Protein AF-A0AAD2DYQ3-F1 (afdb_monomer_lite)

Structure (mmCIF, N/CA/C/O backbone):
data_AF-A0AAD2DYQ3-F1
#
_entry.id   AF-A0AAD2DYQ3-F1
#
loop_
_atom_site.group_PDB
_atom_site.id
_atom_site.type_symbol
_atom_site.label_atom_id
_atom_site.label_alt_id
_atom_site.label_comp_id
_atom_site.label_asym_id
_atom_site.label_entity_id
_atom_site.label_seq_id
_atom_site.pdbx_PDB_ins_code
_atom_site.Cartn_x
_atom_site.Cartn_y
_atom_site.Cartn_z
_atom_site.occupancy
_atom_site.B_iso_or_equiv
_atom_site.auth_seq_id
_atom_site.auth_comp_id
_atom_site.auth_asym_id
_atom_site.auth_atom_id
_atom_site.pdbx_PDB_model_num
ATOM 1 N N . MET A 1 1 ? -3.390 22.693 -13.418 1.00 41.50 1 MET A N 1
ATOM 2 C CA . MET A 1 1 ? -3.820 22.391 -12.034 1.00 41.50 1 MET A CA 1
ATOM 3 C C . MET A 1 1 ? -4.539 21.052 -12.052 1.00 41.50 1 MET A C 1
ATOM 5 O O . MET A 1 1 ? -5.528 20.937 -12.760 1.00 41.50 1 MET A O 1
ATOM 9 N N . LEU A 1 2 ? -4.009 20.041 -11.359 1.00 51.75 2 LEU A N 1
ATOM 10 C CA . LEU A 1 2 ? -4.562 18.680 -11.290 1.00 51.75 2 LEU A CA 1
ATOM 11 C C . LEU A 1 2 ? -5.575 18.566 -10.134 1.00 51.75 2 LEU A C 1
ATOM 13 O O . LEU A 1 2 ? -5.364 17.802 -9.198 1.00 51.75 2 LEU A O 1
ATOM 17 N N . ASN A 1 3 ? -6.654 19.350 -10.163 1.00 50.44 3 ASN A N 1
ATOM 18 C CA . ASN A 1 3 ? -7.772 19.104 -9.247 1.00 50.44 3 ASN A CA 1
ATOM 19 C C . ASN A 1 3 ? -8.659 18.011 -9.862 1.00 50.44 3 ASN A C 1
ATOM 21 O O . ASN A 1 3 ? -8.996 18.110 -11.039 1.00 50.44 3 ASN A O 1
ATOM 25 N N . ASN A 1 4 ? -8.993 16.989 -9.063 1.00 55.69 4 ASN A N 1
ATOM 26 C CA . ASN A 1 4 ? -9.836 15.809 -9.363 1.00 55.69 4 ASN A CA 1
ATOM 27 C C . ASN A 1 4 ? -9.119 14.505 -9.778 1.00 55.69 4 ASN A C 1
ATOM 29 O O . ASN A 1 4 ? -9.780 13.544 -10.157 1.00 55.69 4 ASN A O 1
ATOM 33 N N . GLN A 1 5 ? -7.788 14.405 -9.675 1.00 62.25 5 GLN A N 1
ATOM 34 C CA . GLN A 1 5 ? -7.099 13.124 -9.940 1.00 62.25 5 GLN A CA 1
ATOM 35 C C . GLN A 1 5 ? -7.286 12.089 -8.825 1.00 62.25 5 GLN A C 1
ATOM 37 O O . GLN A 1 5 ? -7.194 10.901 -9.106 1.00 62.25 5 GLN A O 1
ATOM 42 N N . LYS A 1 6 ? -7.549 12.522 -7.581 1.00 69.38 6 LYS A N 1
ATOM 43 C CA . LYS A 1 6 ? -7.747 11.606 -6.449 1.00 69.38 6 LYS A CA 1
ATOM 44 C C . LYS A 1 6 ? -8.881 10.622 -6.746 1.00 69.38 6 LYS A C 1
ATOM 46 O O . LYS A 1 6 ? -8.634 9.424 -6.766 1.00 69.38 6 LYS A O 1
ATOM 51 N N . A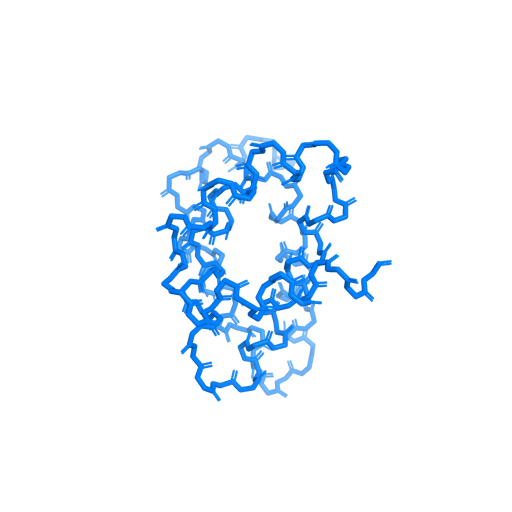SP A 1 7 ? -10.062 11.145 -7.062 1.00 70.44 7 ASP A N 1
ATOM 52 C CA . ASP A 1 7 ? -11.271 10.346 -7.298 1.00 70.44 7 ASP A CA 1
ATOM 53 C C . ASP A 1 7 ? -11.120 9.457 -8.542 1.00 70.44 7 ASP A C 1
ATOM 55 O O . ASP A 1 7 ? -11.476 8.286 -8.526 1.00 70.44 7 ASP A O 1
ATOM 59 N N . ALA A 1 8 ? -10.492 9.978 -9.603 1.00 73.81 8 ALA A N 1
ATOM 60 C CA . ALA A 1 8 ? -10.226 9.215 -10.825 1.00 73.81 8 ALA A CA 1
ATOM 61 C C . ALA A 1 8 ? -9.230 8.058 -10.621 1.00 73.81 8 ALA A C 1
ATOM 63 O O . ALA A 1 8 ? -9.233 7.092 -11.381 1.00 73.81 8 ALA A O 1
ATOM 64 N N . MET A 1 9 ? -8.354 8.161 -9.619 1.00 77.25 9 MET A N 1
ATOM 65 C CA . MET A 1 9 ? -7.363 7.138 -9.301 1.00 77.25 9 MET A CA 1
ATOM 66 C C . MET A 1 9 ? -7.835 6.152 -8.237 1.00 77.25 9 MET A C 1
ATOM 68 O O . MET A 1 9 ? -7.148 5.146 -8.050 1.00 77.25 9 MET A O 1
ATOM 72 N N . GLU A 1 10 ? -8.965 6.388 -7.561 1.00 76.62 10 GLU A N 1
ATOM 73 C CA . GLU A 1 10 ? -9.410 5.536 -6.457 1.00 76.62 10 GLU A CA 1
ATOM 74 C C . GLU A 1 10 ? -9.493 4.067 -6.874 1.00 76.62 10 GLU A C 1
ATOM 76 O O . GLU A 1 10 ? -8.982 3.223 -6.148 1.00 76.62 10 GLU A O 1
ATOM 81 N N . ASP A 1 11 ? -9.994 3.732 -8.059 1.00 82.75 11 ASP A N 1
ATOM 82 C CA . ASP A 1 11 ? -10.094 2.330 -8.498 1.00 82.75 11 ASP A CA 1
ATOM 83 C C . ASP A 1 11 ? -8.734 1.668 -8.786 1.00 82.75 11 ASP A C 1
ATOM 85 O O . ASP A 1 11 ? -8.611 0.446 -8.804 1.00 82.75 11 ASP A O 1
ATOM 89 N N . SER A 1 12 ? -7.687 2.469 -8.984 1.00 87.44 12 SER A N 1
ATOM 90 C CA . SER A 1 12 ? -6.352 2.007 -9.390 1.00 87.44 12 SER A CA 1
ATOM 91 C C . SER A 1 12 ? -5.275 2.198 -8.324 1.00 87.44 12 SER A C 1
ATOM 93 O O . SER A 1 12 ? -4.135 1.775 -8.524 1.00 87.44 12 SER A O 1
ATOM 95 N N . VAL A 1 13 ? -5.611 2.832 -7.196 1.00 88.69 13 VAL A N 1
ATOM 96 C CA . VAL A 1 13 ? -4.624 3.275 -6.204 1.00 88.69 13 VAL A CA 1
ATOM 97 C C . VAL A 1 13 ? -3.778 2.123 -5.670 1.00 88.69 13 VAL A C 1
ATOM 99 O O . VAL A 1 13 ? -2.569 2.270 -5.527 1.00 88.69 13 VAL A O 1
ATOM 102 N N . GLU A 1 14 ? -4.381 0.959 -5.440 1.00 89.44 14 GLU A N 1
ATOM 103 C CA . GLU A 1 14 ? -3.685 -0.219 -4.919 1.00 89.44 14 GLU A CA 1
ATOM 104 C C . GLU A 1 14 ? -2.608 -0.699 -5.902 1.00 89.44 14 GLU A C 1
ATOM 106 O O . GLU A 1 14 ? -1.450 -0.876 -5.525 1.00 89.44 14 GLU A O 1
ATOM 111 N N . ILE A 1 15 ? -2.958 -0.769 -7.190 1.00 90.56 15 ILE A N 1
ATOM 112 C CA . ILE A 1 15 ? -2.043 -1.139 -8.279 1.00 90.56 15 ILE A CA 1
ATOM 113 C C . ILE A 1 15 ? -0.922 -0.101 -8.422 1.00 90.56 15 ILE A C 1
ATOM 115 O O . ILE A 1 15 ? 0.237 -0.447 -8.660 1.00 90.56 15 ILE A O 1
ATOM 119 N N . VAL A 1 16 ? -1.246 1.190 -8.299 1.00 91.38 16 VAL A N 1
ATOM 120 C CA . VAL A 1 16 ? -0.254 2.270 -8.391 1.00 91.38 16 VAL A CA 1
ATOM 121 C C . VAL A 1 16 ? 0.720 2.213 -7.215 1.00 91.38 16 VAL A C 1
ATOM 123 O O . VAL A 1 16 ? 1.928 2.295 -7.434 1.00 91.38 16 VAL A O 1
ATOM 126 N N . ILE A 1 17 ? 0.230 2.021 -5.987 1.00 91.50 17 ILE A N 1
ATOM 127 C CA . ILE A 1 17 ? 1.067 1.876 -4.788 1.00 91.50 17 ILE A CA 1
ATOM 128 C C . ILE A 1 17 ? 1.986 0.660 -4.922 1.00 91.50 17 ILE A C 1
ATOM 130 O O . ILE A 1 17 ? 3.181 0.784 -4.661 1.00 91.50 17 ILE A O 1
ATOM 134 N N . GLU A 1 18 ? 1.470 -0.483 -5.377 1.00 90.75 18 GLU A N 1
ATOM 135 C CA . GLU A 1 18 ? 2.267 -1.694 -5.600 1.00 90.75 18 GLU A CA 1
ATOM 136 C C . GLU A 1 18 ? 3.406 -1.435 -6.597 1.00 90.75 18 GLU A C 1
ATOM 138 O O . GLU A 1 18 ? 4.579 -1.683 -6.303 1.00 90.75 18 GLU A O 1
ATOM 143 N N . LYS A 1 19 ? 3.089 -0.850 -7.758 1.00 92.00 19 LYS A N 1
ATOM 144 C CA . LYS A 1 19 ? 4.093 -0.517 -8.779 1.00 92.00 19 LYS A CA 1
ATOM 145 C C . LYS A 1 19 ? 5.136 0.466 -8.264 1.00 92.00 19 LYS A C 1
ATOM 147 O O . LYS A 1 19 ? 6.326 0.276 -8.513 1.00 92.00 19 LYS A O 1
ATOM 152 N N . LEU A 1 20 ? 4.718 1.498 -7.534 1.00 92.94 20 LEU A N 1
ATOM 153 C CA . LEU A 1 20 ? 5.650 2.448 -6.935 1.00 92.94 20 LEU A CA 1
ATOM 154 C C . LEU A 1 20 ? 6.549 1.755 -5.904 1.00 92.94 20 LEU A C 1
ATOM 156 O O . LEU A 1 20 ? 7.755 1.968 -5.934 1.00 92.94 20 LEU A O 1
ATOM 160 N N . LEU A 1 21 ? 6.016 0.870 -5.054 1.00 90.44 21 LEU A N 1
ATOM 161 C CA . LEU A 1 21 ? 6.818 0.088 -4.105 1.00 90.44 21 LEU A CA 1
ATOM 162 C C . LEU A 1 21 ? 7.888 -0.749 -4.815 1.00 90.44 21 LEU A C 1
ATOM 164 O O . LEU A 1 21 ? 9.029 -0.781 -4.356 1.00 90.44 21 LEU A O 1
ATOM 168 N N . HIS A 1 22 ? 7.587 -1.344 -5.970 1.00 89.88 22 HIS A N 1
ATOM 169 C CA . HIS A 1 22 ? 8.603 -2.019 -6.783 1.00 89.88 22 HIS A CA 1
ATOM 170 C C . HIS A 1 22 ? 9.688 -1.067 -7.303 1.00 89.88 22 HIS A C 1
ATOM 172 O O . HIS A 1 22 ? 10.876 -1.386 -7.219 1.00 89.88 22 HIS A O 1
ATOM 178 N N . LEU A 1 23 ? 9.298 0.114 -7.785 1.00 91.38 23 LEU A N 1
ATOM 179 C CA . LEU A 1 23 ? 10.221 1.129 -8.301 1.00 91.38 23 LEU A CA 1
ATOM 180 C C . LEU A 1 23 ? 11.101 1.760 -7.210 1.00 91.38 23 LEU A C 1
ATOM 182 O O . LEU A 1 23 ? 12.154 2.312 -7.516 1.00 91.38 23 LEU A O 1
ATOM 186 N N . THR A 1 24 ? 10.751 1.633 -5.926 1.00 89.56 24 THR A N 1
ATOM 187 C CA . THR A 1 24 ? 11.640 2.087 -4.839 1.00 89.56 24 THR A CA 1
ATOM 188 C C . THR A 1 24 ? 12.979 1.350 -4.805 1.00 89.56 24 THR A C 1
ATOM 190 O O . THR A 1 24 ? 13.934 1.843 -4.205 1.00 89.56 24 THR A O 1
ATOM 193 N N . LYS A 1 25 ? 13.072 0.189 -5.460 1.00 86.81 25 LYS A N 1
ATOM 194 C CA . LYS A 1 25 ? 14.276 -0.647 -5.511 1.00 86.81 25 LYS A CA 1
ATOM 195 C C . LYS A 1 25 ? 15.220 -0.285 -6.656 1.00 86.81 25 LYS A C 1
ATOM 197 O O . LYS A 1 25 ? 16.228 -0.978 -6.823 1.00 86.81 25 LYS A O 1
ATOM 202 N N . ASP A 1 26 ? 14.876 0.740 -7.439 1.00 90.25 26 ASP A N 1
ATOM 203 C CA . ASP A 1 26 ? 15.650 1.180 -8.596 1.00 90.25 26 ASP A CA 1
ATOM 204 C C . ASP A 1 26 ? 17.118 1.436 -8.221 1.00 90.25 26 ASP A C 1
ATOM 206 O O . ASP A 1 26 ? 17.431 1.928 -7.132 1.00 90.25 26 ASP A O 1
ATOM 210 N N . SER A 1 27 ? 18.033 1.056 -9.114 1.00 89.06 27 SER A N 1
ATOM 211 C CA . SER A 1 27 ? 19.473 1.216 -8.901 1.00 89.06 27 SER A CA 1
ATOM 212 C C . SER A 1 27 ? 19.911 2.681 -8.965 1.00 89.06 27 SER A C 1
ATOM 214 O O . SER A 1 27 ? 20.923 3.051 -8.367 1.00 89.06 27 SER A O 1
ATOM 216 N N . VAL A 1 28 ? 19.143 3.531 -9.651 1.00 94.19 28 VAL A N 1
ATOM 217 C CA . VAL A 1 28 ? 19.355 4.970 -9.732 1.00 94.19 28 VAL A CA 1
ATOM 218 C C . VAL A 1 28 ? 18.687 5.635 -8.531 1.00 94.19 28 VAL A C 1
ATOM 220 O O . VAL A 1 28 ? 17.469 5.801 -8.465 1.00 94.19 28 VAL A O 1
ATOM 223 N N . SER A 1 29 ? 19.503 6.105 -7.586 1.00 89.50 29 SER A N 1
ATOM 224 C CA . SER A 1 29 ? 19.036 6.737 -6.341 1.00 89.50 29 SER A CA 1
ATOM 225 C C . SER A 1 29 ? 18.067 7.902 -6.563 1.00 89.50 29 SER A C 1
ATOM 227 O O . SER A 1 29 ? 17.127 8.080 -5.793 1.00 89.50 29 SER A O 1
ATOM 229 N N . LYS A 1 30 ? 18.244 8.676 -7.641 1.00 93.19 30 LYS A N 1
ATOM 230 C CA . LYS A 1 30 ? 17.334 9.770 -8.005 1.00 93.19 30 LYS A CA 1
ATOM 231 C C . LYS A 1 30 ? 15.919 9.270 -8.321 1.00 93.19 30 LYS A C 1
ATOM 233 O O . LYS A 1 30 ? 14.959 9.912 -7.911 1.00 93.19 30 LYS A O 1
ATOM 238 N N . VAL A 1 31 ? 15.797 8.129 -9.004 1.00 92.19 31 VAL A N 1
ATOM 239 C CA . VAL A 1 31 ? 14.504 7.504 -9.327 1.00 92.19 31 VAL A CA 1
ATOM 240 C C . VAL A 1 31 ? 13.860 6.972 -8.052 1.00 92.19 31 VAL A C 1
ATOM 242 O O . VAL A 1 31 ? 12.725 7.331 -7.753 1.00 92.19 31 VAL A O 1
ATOM 245 N N . SER A 1 32 ? 14.607 6.203 -7.254 1.00 90.38 32 SER A N 1
ATOM 246 C CA . SER A 1 32 ? 14.114 5.676 -5.975 1.00 90.38 32 SER A CA 1
ATOM 247 C C . SER A 1 32 ? 13.619 6.794 -5.043 1.00 90.38 32 SER A C 1
ATOM 249 O O . SER A 1 32 ? 12.533 6.688 -4.475 1.00 90.38 32 SER A O 1
ATOM 251 N N . ASN A 1 33 ? 14.352 7.908 -4.943 1.00 91.56 33 ASN A N 1
ATOM 252 C CA . ASN A 1 33 ? 13.969 9.049 -4.109 1.00 91.56 33 ASN A CA 1
ATOM 253 C C . ASN A 1 33 ? 12.676 9.730 -4.578 1.00 91.56 33 ASN A C 1
ATOM 255 O O . ASN A 1 33 ? 11.824 10.043 -3.745 1.00 91.56 33 ASN A O 1
ATOM 259 N N . GLU A 1 34 ? 12.508 9.936 -5.885 1.00 94.00 34 GLU A N 1
ATOM 260 C CA . GLU A 1 34 ? 11.288 10.541 -6.430 1.00 94.00 34 GLU A CA 1
ATOM 261 C C . GLU A 1 34 ? 10.079 9.621 -6.220 1.00 94.00 34 GLU A C 1
ATOM 263 O O . GLU A 1 34 ? 9.031 10.047 -5.745 1.00 94.00 34 GLU A O 1
ATOM 268 N N . VAL A 1 35 ? 10.249 8.320 -6.458 1.00 93.38 35 VAL A N 1
ATOM 269 C CA . VAL A 1 35 ? 9.207 7.312 -6.219 1.00 93.38 35 VAL A CA 1
ATOM 270 C C . VAL A 1 35 ? 8.801 7.272 -4.744 1.00 93.38 35 VAL A C 1
ATOM 272 O O . VAL A 1 35 ? 7.614 7.216 -4.421 1.00 93.38 35 VAL A O 1
ATOM 275 N N . GLN A 1 36 ? 9.773 7.347 -3.832 1.00 90.81 36 GLN A N 1
ATOM 276 C CA . GLN A 1 36 ? 9.535 7.440 -2.390 1.00 90.81 36 GLN A CA 1
ATOM 277 C C . GLN A 1 36 ? 8.759 8.712 -2.018 1.00 90.81 36 GLN A C 1
ATOM 279 O O . GLN A 1 36 ? 7.886 8.673 -1.146 1.00 90.81 36 GLN A O 1
ATOM 284 N N . HIS A 1 37 ? 9.043 9.833 -2.683 1.00 91.69 37 HIS A N 1
ATOM 285 C CA . HIS A 1 37 ? 8.288 11.069 -2.512 1.00 91.69 37 HIS A CA 1
ATOM 286 C C . HIS A 1 37 ? 6.839 10.916 -3.003 1.00 91.69 37 HIS A C 1
ATOM 288 O O . HIS A 1 37 ? 5.910 11.214 -2.248 1.00 91.69 37 HIS A O 1
ATOM 294 N N . CYS A 1 38 ? 6.628 10.355 -4.199 1.00 92.31 38 CYS A N 1
ATOM 295 C CA . CYS A 1 38 ? 5.296 10.064 -4.734 1.00 92.31 38 CYS A CA 1
ATOM 296 C C . CYS A 1 38 ? 4.488 9.138 -3.813 1.00 92.31 38 CYS A C 1
ATOM 298 O O . CYS A 1 38 ? 3.321 9.418 -3.534 1.00 92.31 38 CYS A O 1
ATOM 300 N N . LEU A 1 39 ? 5.108 8.074 -3.291 1.00 91.69 39 LEU A N 1
ATOM 301 C CA . LEU A 1 39 ? 4.488 7.183 -2.306 1.00 91.69 39 LEU A CA 1
ATOM 302 C C . LEU A 1 39 ? 4.054 7.948 -1.059 1.00 91.69 39 LEU A C 1
ATOM 304 O O . LEU A 1 39 ? 2.917 7.807 -0.630 1.00 91.69 39 LEU A O 1
ATOM 308 N N . SER A 1 40 ? 4.912 8.805 -0.503 1.00 90.94 40 SER A N 1
ATOM 309 C CA . SER A 1 40 ? 4.570 9.616 0.673 1.00 90.94 40 SER A CA 1
ATOM 310 C C . SER A 1 40 ? 3.325 10.488 0.443 1.00 90.94 40 SER A C 1
ATOM 312 O O . SER A 1 40 ? 2.470 10.589 1.328 1.00 90.94 40 SER A O 1
ATOM 314 N N . ILE A 1 41 ? 3.184 11.079 -0.750 1.00 90.38 41 ILE A N 1
ATOM 315 C CA . ILE A 1 41 ? 1.997 11.864 -1.128 1.00 90.38 41 ILE A CA 1
ATOM 316 C C . ILE A 1 41 ? 0.764 10.957 -1.229 1.00 90.38 41 ILE A C 1
ATOM 318 O O . ILE A 1 41 ? -0.247 11.237 -0.587 1.00 90.38 41 ILE A O 1
ATOM 322 N N . MET A 1 42 ? 0.856 9.848 -1.972 1.00 88.88 42 MET A N 1
ATOM 323 C CA . MET A 1 42 ? -0.238 8.878 -2.137 1.00 88.88 42 MET A CA 1
ATOM 324 C C . MET A 1 42 ? -0.736 8.370 -0.779 1.00 88.88 42 MET A C 1
ATOM 326 O O . MET A 1 42 ? -1.922 8.470 -0.468 1.00 88.88 42 MET A O 1
ATOM 330 N N . LEU A 1 43 ? 0.180 7.930 0.085 1.00 88.31 43 LEU A N 1
ATOM 331 C CA . LEU A 1 43 ? -0.138 7.454 1.431 1.00 88.31 43 LEU A CA 1
ATOM 332 C C . LEU A 1 43 ? -0.814 8.518 2.296 1.00 88.31 43 LEU A C 1
ATOM 334 O O . LEU A 1 43 ? -1.501 8.161 3.242 1.00 88.31 43 LEU A O 1
ATOM 338 N N . THR A 1 44 ? -0.633 9.805 1.989 1.00 87.94 44 THR A N 1
ATOM 339 C CA . THR A 1 44 ? -1.292 10.916 2.689 1.00 87.94 44 THR A CA 1
ATOM 340 C C . THR A 1 44 ? -2.691 11.203 2.133 1.00 87.94 44 THR A C 1
ATOM 342 O O . THR A 1 44 ? -3.552 11.680 2.870 1.00 87.94 44 THR A O 1
ATOM 345 N N . TRP A 1 45 ? -2.943 10.922 0.854 1.00 86.31 45 TRP A N 1
ATOM 346 C CA . TRP A 1 45 ? -4.196 11.274 0.178 1.00 86.31 45 TRP A CA 1
ATOM 347 C C . TRP A 1 45 ? -5.262 10.186 0.252 1.00 86.31 45 TRP A C 1
ATOM 349 O O . TRP A 1 45 ? -6.453 10.515 0.275 1.00 86.31 45 TRP A O 1
ATOM 359 N N . TYR A 1 46 ? -4.848 8.919 0.296 1.00 86.19 46 TYR A N 1
ATOM 360 C CA . TYR A 1 46 ? -5.757 7.777 0.271 1.00 86.19 46 TYR A CA 1
ATOM 361 C C . TYR A 1 46 ? -5.968 7.148 1.646 1.00 86.19 46 TYR A C 1
ATOM 363 O O . TYR A 1 46 ? -5.191 7.347 2.592 1.00 86.19 46 TYR A O 1
ATOM 371 N N . ASP A 1 47 ? -7.064 6.394 1.718 1.00 84.69 47 ASP A N 1
ATOM 372 C CA . ASP A 1 47 ? -7.472 5.626 2.882 1.00 84.69 47 ASP A CA 1
ATOM 373 C C . ASP A 1 47 ? -6.367 4.660 3.336 1.00 84.69 47 ASP A C 1
ATOM 375 O O . ASP A 1 47 ? -5.709 3.984 2.536 1.00 84.69 47 ASP A O 1
ATOM 379 N N . ALA A 1 48 ? -6.157 4.612 4.649 1.00 83.31 48 ALA A N 1
ATOM 380 C CA . ALA A 1 48 ? -5.091 3.831 5.250 1.00 83.31 48 ALA A CA 1
ATOM 381 C C . ALA A 1 48 ? -5.282 2.323 5.048 1.00 83.31 48 ALA A C 1
ATOM 383 O O . ALA A 1 48 ? -4.290 1.617 4.872 1.00 83.31 48 ALA A O 1
ATOM 384 N N . PHE A 1 49 ? -6.521 1.820 5.025 1.00 81.12 49 PHE A N 1
ATOM 385 C CA . PHE A 1 49 ? -6.790 0.393 4.828 1.00 81.12 49 PHE A CA 1
ATOM 386 C C . PHE A 1 49 ? -6.428 -0.055 3.425 1.00 81.12 49 PHE A C 1
ATOM 388 O O . PHE A 1 49 ? -5.804 -1.103 3.271 1.00 81.12 49 PHE A O 1
ATOM 395 N N . ARG A 1 50 ? -6.749 0.759 2.421 1.00 84.44 50 ARG A N 1
ATOM 396 C CA . ARG A 1 50 ? -6.373 0.481 1.028 1.00 84.44 50 ARG A CA 1
ATOM 397 C C . ARG A 1 50 ? -4.865 0.512 0.815 1.00 84.44 50 ARG A C 1
ATOM 399 O O . ARG A 1 50 ? -4.318 -0.287 0.069 1.00 84.44 50 ARG A O 1
ATOM 406 N N . CYS A 1 51 ? -4.158 1.394 1.517 1.00 88.38 51 CYS A N 1
ATOM 407 C CA . CYS A 1 51 ? -2.695 1.372 1.497 1.00 88.38 51 CYS A CA 1
ATOM 408 C C . CYS A 1 51 ? -2.145 0.103 2.178 1.00 88.38 51 CYS A C 1
ATOM 410 O O . CYS A 1 51 ? -1.215 -0.532 1.680 1.00 88.38 51 CYS A O 1
ATOM 412 N N . LEU A 1 52 ? -2.725 -0.289 3.317 1.00 83.94 52 LEU A N 1
ATOM 413 C CA . LEU A 1 52 ? -2.299 -1.465 4.077 1.00 83.94 52 LEU A CA 1
ATOM 414 C C . LEU A 1 52 ? -2.592 -2.787 3.364 1.00 83.94 52 LEU A C 1
ATOM 416 O O . LEU A 1 52 ? -1.807 -3.716 3.534 1.00 83.94 52 LEU A O 1
ATOM 420 N N . SER A 1 53 ? -3.653 -2.886 2.557 1.00 83.94 53 SER A N 1
ATOM 421 C CA . SER A 1 53 ? -3.951 -4.105 1.791 1.00 83.94 53 SER A CA 1
ATOM 422 C C . SER A 1 53 ? -2.850 -4.474 0.800 1.00 83.94 53 SER A C 1
ATOM 424 O O . SER A 1 53 ? -2.659 -5.656 0.536 1.00 83.94 53 SER A O 1
ATOM 426 N N . VAL A 1 54 ? -2.084 -3.488 0.327 1.00 87.00 54 VAL A N 1
ATOM 427 C CA . VAL A 1 54 ? -0.929 -3.683 -0.560 1.00 87.00 54 VAL A CA 1
ATOM 428 C C . VAL A 1 54 ? 0.365 -3.889 0.229 1.00 87.00 54 VAL A C 1
ATOM 430 O O . VAL A 1 54 ? 1.167 -4.764 -0.092 1.00 87.00 54 VAL A O 1
ATOM 433 N N . ILE A 1 55 ? 0.579 -3.103 1.289 1.00 85.12 55 ILE A N 1
ATOM 434 C CA . ILE A 1 55 ? 1.826 -3.139 2.071 1.00 85.12 55 ILE A CA 1
ATOM 435 C C . ILE A 1 55 ? 1.947 -4.435 2.882 1.00 85.12 55 ILE A C 1
ATOM 437 O O . ILE A 1 55 ? 3.030 -5.010 2.977 1.00 85.12 55 ILE A O 1
ATOM 441 N N . VAL A 1 56 ? 0.848 -4.917 3.467 1.00 81.44 56 VAL A N 1
ATOM 442 C CA . VAL A 1 56 ? 0.851 -6.098 4.342 1.00 81.44 56 VAL A CA 1
ATOM 443 C C . VAL A 1 56 ? 1.325 -7.375 3.626 1.00 81.44 56 VAL A C 1
ATOM 445 O O . VAL A 1 56 ? 2.195 -8.055 4.176 1.00 81.44 56 VAL A O 1
ATOM 448 N N . PRO A 1 57 ? 0.840 -7.716 2.416 1.00 81.44 57 PRO A N 1
ATOM 449 C CA . PRO A 1 57 ? 1.370 -8.844 1.651 1.00 81.44 57 PRO A CA 1
ATOM 450 C C . PRO A 1 57 ? 2.875 -8.744 1.375 1.00 81.44 57 PRO A C 1
ATOM 452 O O . PRO A 1 57 ? 3.582 -9.747 1.463 1.00 81.44 57 PRO A O 1
ATOM 455 N N . LEU A 1 58 ? 3.382 -7.538 1.104 1.00 81.38 58 LEU A N 1
ATOM 456 C CA . LEU A 1 58 ? 4.792 -7.312 0.777 1.00 81.38 58 LEU A CA 1
ATOM 457 C C . LEU A 1 58 ? 5.726 -7.476 1.985 1.00 81.38 58 LEU A C 1
ATOM 459 O O . LEU A 1 58 ? 6.879 -7.871 1.813 1.00 81.38 58 LEU A O 1
ATOM 463 N N . LEU A 1 59 ? 5.228 -7.282 3.211 1.00 75.06 59 LEU A N 1
ATOM 464 C CA . LEU A 1 59 ? 5.972 -7.594 4.441 1.00 75.06 59 LEU A CA 1
ATOM 465 C C . LEU A 1 59 ? 6.279 -9.088 4.602 1.00 75.06 59 LEU A C 1
ATOM 467 O O . LEU A 1 59 ? 7.129 -9.454 5.407 1.00 75.06 59 LEU A O 1
ATOM 471 N N . ALA A 1 60 ? 5.573 -9.961 3.880 1.00 74.50 60 ALA A N 1
ATOM 472 C CA . ALA A 1 60 ? 5.824 -11.397 3.902 1.00 74.50 60 ALA A CA 1
ATOM 473 C C . ALA A 1 60 ? 6.907 -11.838 2.903 1.00 74.50 60 ALA A C 1
ATOM 475 O O . ALA A 1 60 ? 7.185 -13.031 2.813 1.00 74.50 60 ALA A O 1
ATOM 476 N N . THR A 1 61 ? 7.476 -10.906 2.135 1.00 76.25 61 THR A N 1
ATOM 477 C CA . THR A 1 61 ? 8.538 -11.198 1.169 1.00 76.25 61 THR A CA 1
ATOM 478 C C . THR A 1 61 ? 9.909 -11.190 1.848 1.00 76.25 61 THR A C 1
ATOM 480 O O . THR A 1 61 ? 10.140 -10.425 2.780 1.00 76.25 61 THR A O 1
ATOM 483 N N . GLU A 1 62 ? 10.836 -12.026 1.375 1.00 74.38 62 GLU A N 1
ATOM 484 C CA . GLU A 1 62 ? 12.214 -12.097 1.901 1.00 74.38 62 GLU A CA 1
ATOM 485 C C . GLU A 1 62 ? 13.146 -11.016 1.317 1.00 74.38 62 GLU A C 1
ATOM 487 O O . GLU A 1 62 ? 14.338 -10.979 1.614 1.00 74.38 62 GLU A O 1
ATOM 492 N N . ASP A 1 63 ? 12.626 -10.119 0.476 1.00 83.00 63 ASP A N 1
ATOM 493 C CA . ASP A 1 63 ? 13.417 -9.055 -0.136 1.00 83.00 63 ASP A CA 1
ATOM 494 C C . ASP A 1 63 ? 13.603 -7.878 0.832 1.00 83.00 63 ASP A C 1
ATOM 496 O O . ASP A 1 63 ? 12.692 -7.077 1.053 1.00 83.00 63 ASP A O 1
ATOM 500 N N . GLU A 1 64 ? 14.816 -7.737 1.365 1.00 82.00 64 GLU A N 1
ATOM 501 C CA . GLU A 1 64 ? 15.199 -6.694 2.325 1.00 82.00 64 GLU A CA 1
ATOM 502 C C . GLU A 1 64 ? 14.836 -5.279 1.844 1.00 82.00 64 GLU A C 1
ATOM 504 O O . GLU A 1 64 ? 14.354 -4.451 2.622 1.00 82.00 64 GLU A O 1
ATOM 509 N N . ARG A 1 65 ? 14.985 -5.003 0.540 1.00 82.25 65 ARG A N 1
ATOM 510 C CA . ARG A 1 65 ? 14.633 -3.693 -0.029 1.00 82.25 65 ARG A CA 1
ATOM 511 C C . ARG A 1 65 ? 13.126 -3.440 0.008 1.00 82.25 65 ARG A C 1
ATOM 513 O O . ARG A 1 65 ? 12.711 -2.321 0.310 1.00 82.25 65 ARG A O 1
ATOM 520 N N . SER A 1 66 ? 12.311 -4.467 -0.255 1.00 83.12 66 SER A N 1
ATOM 521 C CA . SER A 1 66 ? 10.852 -4.395 -0.079 1.00 83.12 66 SER A CA 1
ATOM 522 C C . SER A 1 66 ? 10.486 -4.138 1.366 1.00 83.12 66 SER A C 1
ATOM 524 O O . SER A 1 66 ? 9.659 -3.270 1.635 1.00 83.12 66 SER A O 1
ATOM 526 N N . LEU A 1 67 ? 11.104 -4.873 2.293 1.00 82.81 67 LEU A N 1
ATOM 527 C CA . LEU A 1 67 ? 10.818 -4.757 3.717 1.00 82.81 67 LEU A CA 1
ATOM 528 C C . LEU A 1 67 ? 11.111 -3.346 4.222 1.00 82.81 67 LEU A C 1
ATOM 530 O O . LEU A 1 67 ? 10.253 -2.743 4.864 1.00 82.81 67 LEU A O 1
ATOM 534 N N . LEU A 1 68 ? 12.264 -2.775 3.863 1.00 84.19 68 LEU A N 1
ATOM 535 C CA . LEU A 1 68 ? 12.623 -1.411 4.249 1.00 84.19 68 LEU A CA 1
ATOM 536 C C . LEU A 1 68 ? 11.626 -0.377 3.701 1.00 84.19 68 LEU A C 1
ATOM 538 O O . LEU A 1 68 ? 11.186 0.516 4.432 1.00 84.19 68 LEU A O 1
ATOM 542 N N . ALA A 1 69 ? 11.232 -0.507 2.429 1.00 86.56 69 ALA A N 1
ATOM 543 C CA . ALA A 1 69 ? 10.235 0.369 1.819 1.00 86.56 69 ALA A CA 1
ATOM 544 C C . ALA A 1 69 ? 8.861 0.234 2.500 1.00 86.56 69 ALA A C 1
ATOM 546 O O . ALA A 1 69 ? 8.223 1.245 2.800 1.00 86.56 69 ALA A O 1
ATOM 547 N N . CYS A 1 70 ? 8.436 -0.994 2.807 1.00 85.69 70 CYS A N 1
ATOM 548 C CA . CYS A 1 70 ? 7.182 -1.274 3.500 1.00 85.69 70 CYS A CA 1
ATOM 549 C C . CYS A 1 70 ? 7.181 -0.703 4.920 1.00 85.69 70 CYS A C 1
ATOM 551 O O . CYS A 1 70 ? 6.232 -0.012 5.280 1.00 85.69 70 CYS A O 1
ATOM 553 N N . ILE A 1 71 ? 8.249 -0.904 5.700 1.00 83.94 71 ILE A N 1
ATOM 554 C CA . ILE A 1 71 ? 8.393 -0.339 7.052 1.00 83.94 71 ILE A CA 1
ATOM 555 C C . ILE A 1 71 ? 8.285 1.185 7.005 1.00 83.94 71 ILE A C 1
ATOM 557 O O . ILE A 1 71 ? 7.509 1.767 7.757 1.00 83.94 71 ILE A O 1
ATOM 561 N N . LYS A 1 72 ? 8.985 1.841 6.075 1.00 86.19 72 LYS A N 1
ATOM 562 C CA . LYS A 1 72 ? 8.916 3.299 5.918 1.00 86.19 72 LYS A CA 1
ATOM 563 C C . LYS A 1 72 ? 7.501 3.784 5.582 1.00 86.19 72 LYS A C 1
ATOM 565 O O . LYS A 1 72 ? 7.045 4.790 6.131 1.00 86.19 72 LYS A O 1
ATOM 570 N N . CYS A 1 73 ? 6.789 3.063 4.715 1.00 87.88 73 CYS A N 1
ATOM 571 C CA . CYS A 1 73 ? 5.393 3.355 4.390 1.00 87.88 73 CYS A CA 1
ATOM 572 C C . CYS A 1 73 ? 4.471 3.148 5.601 1.00 87.88 73 CYS A C 1
ATOM 574 O O . CYS A 1 73 ? 3.609 3.987 5.857 1.00 87.88 73 CYS A O 1
ATOM 576 N N . LEU A 1 74 ? 4.683 2.090 6.390 1.00 83.75 74 LEU A N 1
ATOM 577 C CA . LEU A 1 74 ? 3.944 1.842 7.628 1.00 83.75 74 LEU A CA 1
ATOM 578 C C . LEU A 1 74 ? 4.162 2.950 8.648 1.00 83.75 74 LEU A C 1
ATOM 580 O O . LEU A 1 74 ? 3.183 3.479 9.158 1.00 83.75 74 LEU A O 1
ATOM 584 N N . THR A 1 75 ? 5.410 3.350 8.909 1.00 83.06 75 THR A N 1
ATOM 585 C CA . THR A 1 75 ? 5.707 4.471 9.812 1.00 83.06 75 THR A CA 1
ATOM 586 C C . THR A 1 75 ? 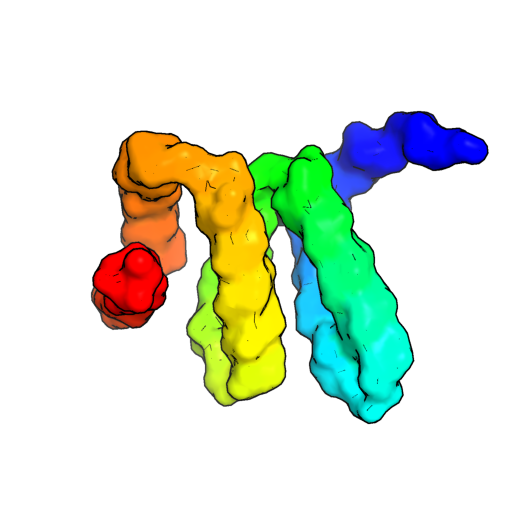4.965 5.726 9.366 1.00 83.06 75 THR A C 1
ATOM 588 O O . THR A 1 75 ? 4.372 6.415 10.192 1.00 83.06 75 THR A O 1
ATOM 591 N N . LYS A 1 76 ? 4.916 5.996 8.054 1.00 85.44 76 LYS A N 1
ATOM 592 C CA . LYS A 1 76 ? 4.167 7.133 7.511 1.00 85.44 76 LYS A CA 1
ATOM 593 C C . LYS A 1 76 ? 2.661 7.014 7.764 1.00 85.44 76 LYS A C 1
ATOM 595 O O . LYS A 1 76 ? 2.059 7.983 8.222 1.00 85.44 76 LYS A O 1
ATOM 600 N N . ILE A 1 77 ? 2.061 5.850 7.510 1.00 83.00 77 ILE A N 1
ATOM 601 C CA . ILE A 1 77 ? 0.632 5.605 7.764 1.00 83.00 77 ILE A CA 1
ATOM 602 C C . ILE A 1 77 ? 0.326 5.750 9.256 1.00 83.00 77 ILE A C 1
ATOM 604 O O . ILE A 1 77 ? -0.584 6.491 9.611 1.00 83.00 77 ILE A O 1
ATOM 608 N N . VAL A 1 78 ? 1.107 5.103 10.121 1.00 79.19 78 VAL A N 1
ATOM 609 C CA . VAL A 1 78 ? 0.939 5.134 11.581 1.00 79.19 78 VAL A CA 1
ATOM 610 C C . VAL A 1 78 ? 1.070 6.561 12.111 1.00 79.19 78 VAL A C 1
ATOM 612 O O . VAL A 1 78 ? 0.224 6.993 12.879 1.00 79.19 78 VAL A O 1
ATOM 615 N N . SER A 1 79 ? 2.039 7.342 11.618 1.00 80.31 79 SER A N 1
ATOM 616 C CA . SER A 1 79 ? 2.258 8.730 12.061 1.00 80.31 79 SER A CA 1
ATOM 617 C C . SER A 1 79 ? 1.104 9.698 11.769 1.00 80.31 79 SER A C 1
ATOM 619 O O . SER A 1 79 ? 1.069 10.789 12.331 1.00 80.31 79 SER A O 1
ATOM 621 N N . ARG A 1 80 ? 0.178 9.333 10.872 1.00 78.94 80 ARG A N 1
ATOM 622 C CA . ARG A 1 80 ? -0.998 10.148 10.532 1.00 78.94 80 ARG A CA 1
ATOM 623 C C . ARG A 1 80 ? -2.207 9.858 11.428 1.00 78.94 80 ARG A C 1
ATOM 625 O O . ARG A 1 80 ? -3.136 10.656 11.426 1.00 78.94 80 ARG A O 1
ATOM 632 N N . HIS A 1 81 ? -2.217 8.742 12.153 1.00 72.62 81 HIS A N 1
ATOM 633 C CA . HIS A 1 81 ? -3.361 8.330 12.967 1.00 72.62 81 HIS A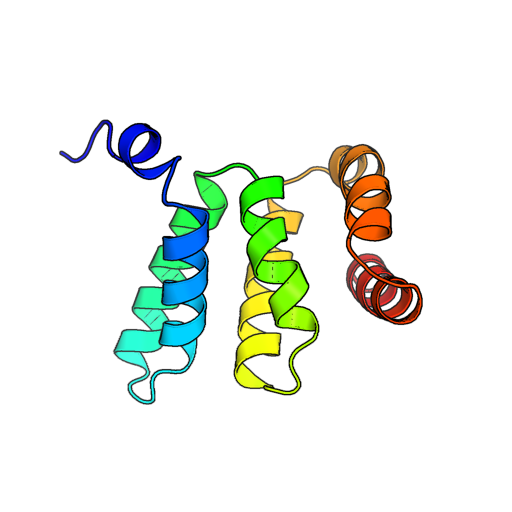 CA 1
ATOM 634 C C . HIS A 1 81 ? -3.062 8.548 14.446 1.00 72.62 81 HIS A C 1
ATOM 636 O O . HIS A 1 81 ? -1.923 8.404 14.893 1.00 72.62 81 HIS A O 1
ATOM 642 N N . SER A 1 82 ? -4.093 8.881 15.215 1.00 70.06 82 SER A N 1
ATOM 643 C CA . SER A 1 82 ? -3.982 8.928 16.671 1.00 70.06 82 SER A CA 1
ATOM 644 C C . SER A 1 82 ? -3.808 7.518 17.256 1.00 70.06 82 SER A C 1
ATOM 646 O O . SER A 1 82 ? -4.183 6.510 16.650 1.00 70.06 82 SER A O 1
ATOM 648 N N . GLN A 1 83 ? -3.248 7.434 18.466 1.00 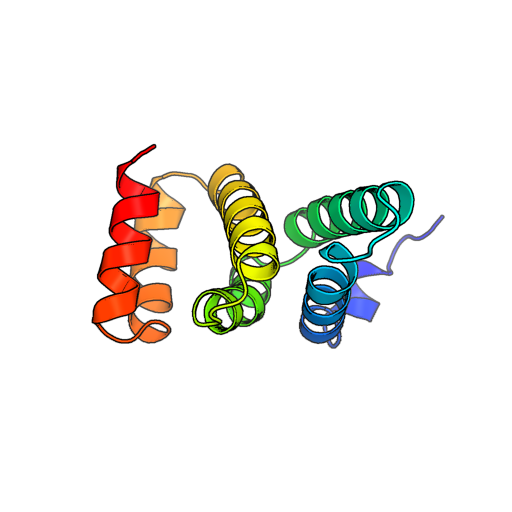60.00 83 GLN A N 1
ATOM 649 C CA . GLN A 1 83 ? -3.025 6.162 19.163 1.00 60.00 83 GLN A CA 1
ATOM 650 C C . GLN A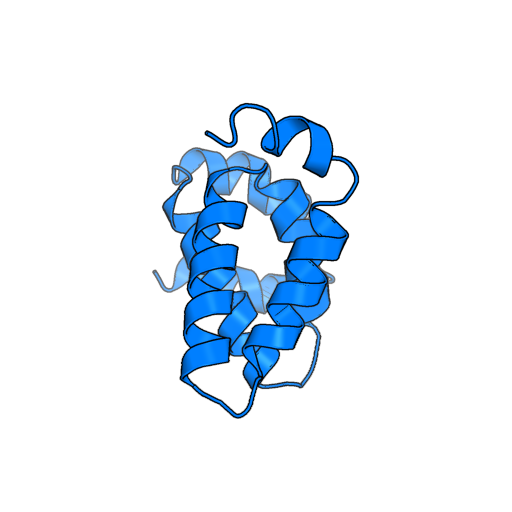 1 83 ? -4.331 5.368 19.368 1.00 60.00 83 GLN A C 1
ATOM 652 O O . GLN A 1 83 ? -4.328 4.140 19.281 1.00 60.00 83 GLN A O 1
ATOM 657 N N . GLU A 1 84 ? -5.454 6.057 19.580 1.00 63.31 84 GLU A N 1
ATOM 658 C CA . GLU A 1 84 ? -6.777 5.444 19.748 1.00 63.31 84 GLU A CA 1
ATOM 659 C C . GLU A 1 84 ? -7.306 4.831 18.443 1.00 63.31 84 GLU A C 1
ATOM 661 O O . GLU A 1 84 ? -7.799 3.703 18.447 1.00 63.31 84 GLU A O 1
ATOM 666 N N . GLU A 1 85 ? -7.136 5.513 17.307 1.00 64.56 85 GLU A N 1
ATOM 667 C CA . GLU A 1 85 ? -7.551 5.012 15.987 1.00 64.56 85 GLU A CA 1
ATOM 668 C C . GLU A 1 85 ? -6.727 3.791 15.553 1.00 64.56 85 GLU A C 1
ATOM 670 O O . GLU A 1 85 ? -7.260 2.827 14.991 1.00 64.56 85 GLU A O 1
ATOM 675 N N . LEU A 1 86 ? -5.429 3.792 15.870 1.00 62.72 86 LEU A N 1
ATOM 676 C CA . LEU A 1 86 ? -4.535 2.655 15.644 1.00 62.72 86 LEU A CA 1
ATOM 677 C C . LEU A 1 86 ? -4.951 1.429 16.470 1.00 62.72 86 LEU A C 1
ATOM 679 O O . LEU A 1 86 ? -4.988 0.307 15.960 1.00 62.72 86 LEU A O 1
ATOM 683 N N . MET A 1 87 ? -5.306 1.634 17.735 1.00 62.19 87 MET A N 1
ATOM 684 C CA . MET A 1 87 ? -5.725 0.561 18.639 1.00 62.19 87 MET A CA 1
ATOM 685 C C . MET A 1 87 ? -7.105 -0.003 18.278 1.00 62.19 87 MET A C 1
ATOM 687 O O . MET A 1 87 ? -7.289 -1.219 18.269 1.00 62.19 87 MET A O 1
ATOM 691 N N . ALA A 1 88 ? -8.070 0.859 17.951 1.00 61.91 88 ALA A N 1
ATOM 692 C CA . ALA A 1 88 ? -9.454 0.451 17.729 1.00 61.91 88 ALA A CA 1
ATOM 693 C C . ALA A 1 88 ? -9.687 -0.181 16.347 1.00 61.91 88 ALA A C 1
ATOM 695 O O . ALA A 1 88 ? -10.390 -1.187 16.235 1.00 61.91 88 ALA A O 1
ATOM 696 N N . LEU A 1 89 ? -9.104 0.391 15.289 1.00 50.97 89 LEU A N 1
ATOM 697 C CA . LEU A 1 89 ? -9.462 0.046 13.910 1.00 50.97 89 LEU A CA 1
ATOM 698 C C . LEU A 1 89 ? -8.368 -0.755 13.191 1.00 50.97 89 LEU A C 1
ATOM 700 O O . LEU A 1 89 ? -8.679 -1.648 12.396 1.00 50.97 89 LEU A O 1
ATOM 704 N N . HIS A 1 90 ? -7.090 -0.496 13.494 1.00 57.91 90 HIS A N 1
ATOM 705 C CA . HIS A 1 90 ? -5.988 -1.205 12.847 1.00 57.91 90 HIS A CA 1
ATOM 706 C C . HIS A 1 90 ? -5.715 -2.566 13.480 1.00 57.91 90 HIS A C 1
ATOM 708 O O . HIS A 1 90 ? -5.619 -3.529 12.731 1.00 57.91 90 HIS A O 1
ATOM 714 N N . PHE A 1 91 ? -5.677 -2.715 14.809 1.00 58.75 91 PHE A N 1
ATOM 715 C CA . PHE A 1 91 ? -5.353 -4.016 15.414 1.00 58.75 91 PHE A CA 1
ATOM 716 C C . PHE A 1 91 ? -6.318 -5.136 15.000 1.00 58.75 91 PHE A C 1
ATOM 718 O O . PHE A 1 91 ? -5.855 -6.178 14.554 1.00 58.75 91 PHE A O 1
ATOM 725 N N . CYS A 1 92 ? -7.638 -4.931 15.042 1.00 51.53 92 CYS A N 1
ATOM 726 C CA . CYS A 1 92 ? -8.591 -5.995 14.694 1.00 51.53 92 CYS A CA 1
ATOM 727 C C . CYS A 1 92 ? -8.510 -6.425 13.218 1.00 51.53 92 CYS A C 1
ATOM 729 O O . CYS A 1 92 ? -8.570 -7.617 12.922 1.00 51.53 92 CYS A O 1
ATOM 731 N N . ARG A 1 93 ? -8.340 -5.486 12.276 1.00 56.19 93 ARG A N 1
ATOM 732 C CA . ARG A 1 93 ? -8.262 -5.816 10.840 1.00 56.19 93 ARG A CA 1
ATOM 733 C C . ARG A 1 93 ? -6.877 -6.268 10.400 1.00 56.19 93 ARG A C 1
ATOM 735 O O . ARG A 1 93 ? -6.785 -7.177 9.580 1.00 56.19 93 ARG A O 1
ATOM 742 N N . LEU A 1 94 ? -5.804 -5.706 10.955 1.00 57.97 94 LEU A N 1
ATOM 743 C CA . LEU A 1 94 ? -4.458 -6.198 10.674 1.00 57.97 94 LEU A CA 1
ATOM 744 C C . LEU A 1 94 ? -4.250 -7.606 11.234 1.00 57.97 94 LEU A C 1
ATOM 746 O O . LEU A 1 94 ? -3.610 -8.419 10.582 1.00 57.97 94 LEU A O 1
ATOM 750 N N . PHE A 1 95 ? -4.827 -7.913 12.398 1.00 57.34 95 PHE A N 1
ATOM 751 C CA . PHE A 1 95 ? -4.803 -9.252 12.991 1.00 57.34 95 PHE A CA 1
ATOM 752 C C . PHE A 1 95 ? -5.597 -10.271 12.160 1.00 57.34 95 PHE A C 1
ATOM 754 O O . PHE A 1 95 ? -5.218 -11.434 12.103 1.00 57.34 95 PHE A O 1
ATOM 761 N N . LEU A 1 96 ? -6.654 -9.839 11.459 1.00 52.91 96 LEU A N 1
ATOM 762 C CA . LEU A 1 96 ? -7.355 -10.674 10.474 1.00 52.91 96 LEU A CA 1
ATOM 763 C C . LEU A 1 96 ? -6.557 -10.860 9.170 1.00 52.91 96 LEU A C 1
ATOM 765 O O . LEU A 1 96 ? -6.678 -11.900 8.529 1.00 52.91 96 LEU A O 1
ATOM 769 N N . MET A 1 97 ? -5.745 -9.875 8.772 1.00 52.97 97 MET A N 1
ATOM 770 C CA . MET A 1 97 ? -4.941 -9.912 7.536 1.00 52.97 97 MET A CA 1
ATOM 771 C C . MET A 1 97 ? -3.578 -10.606 7.713 1.00 52.97 97 MET A C 1
ATOM 773 O O . MET A 1 97 ? -2.977 -11.059 6.739 1.00 52.97 97 MET A O 1
ATOM 777 N N . LEU A 1 98 ? -3.072 -10.700 8.944 1.00 57.00 98 LEU A N 1
ATOM 778 C CA . LEU A 1 98 ? -1.781 -11.293 9.287 1.00 57.00 98 LEU A CA 1
ATOM 779 C C . LEU A 1 98 ? -1.981 -12.634 10.007 1.00 57.00 98 LEU A C 1
ATOM 781 O O . LEU A 1 98 ? -2.532 -12.688 11.099 1.00 57.00 98 LEU A O 1
ATOM 785 N N . SER A 1 99 ? -1.480 -13.733 9.439 1.00 55.19 99 SER A N 1
ATOM 786 C CA . SER A 1 99 ? -1.422 -15.029 10.129 1.00 55.19 99 SER A CA 1
ATOM 787 C C . SER A 1 99 ? -0.409 -15.017 11.294 1.00 55.19 99 SER A C 1
ATOM 789 O O . SER A 1 99 ? 0.567 -14.267 11.274 1.00 55.19 99 SER A O 1
ATOM 791 N N . GLY A 1 100 ? -0.649 -15.842 12.324 1.00 53.34 100 GLY A N 1
ATOM 792 C CA . GLY A 1 100 ? -0.177 -15.672 13.715 1.00 53.34 100 GLY A CA 1
ATOM 793 C C . GLY A 1 100 ? 1.305 -15.359 13.998 1.00 53.34 100 GLY A C 1
ATOM 794 O O . GLY A 1 100 ? 1.588 -14.706 15.000 1.00 53.34 100 GLY A O 1
ATOM 795 N N . THR A 1 101 ? 2.261 -15.730 13.144 1.00 51.88 101 THR A N 1
ATOM 796 C CA . THR A 1 101 ? 3.678 -15.329 13.303 1.00 51.88 101 THR A CA 1
ATOM 797 C C . THR A 1 101 ? 3.938 -13.880 12.884 1.00 51.88 101 THR A C 1
ATOM 799 O O . THR A 1 101 ? 4.791 -13.201 13.454 1.00 51.88 101 THR A O 1
ATOM 802 N N . LYS A 1 102 ? 3.167 -13.363 11.925 1.00 55.78 102 LYS A N 1
ATOM 803 C CA . LYS A 1 102 ? 3.318 -12.009 11.376 1.00 55.78 102 LYS A CA 1
ATOM 804 C C . LYS A 1 102 ? 2.703 -10.946 12.288 1.00 55.78 102 LYS A C 1
ATOM 806 O O . LYS A 1 102 ? 3.211 -9.830 12.364 1.00 55.78 102 LYS A O 1
ATOM 811 N N . VAL A 1 103 ? 1.675 -11.323 13.051 1.00 55.16 103 VAL A N 1
ATOM 812 C CA . VAL A 1 103 ? 1.093 -10.493 14.117 1.00 55.16 103 VAL A CA 1
ATOM 813 C C . VAL A 1 103 ? 2.139 -10.152 15.176 1.00 55.16 103 VAL A C 1
ATOM 815 O O . VAL A 1 103 ? 2.221 -9.003 15.595 1.00 55.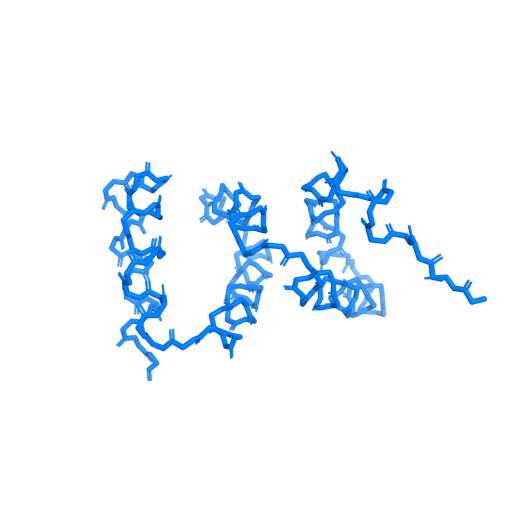16 103 VAL A O 1
ATOM 818 N N . GLN A 1 104 ? 2.973 -11.114 15.587 1.00 49.44 104 GLN A N 1
ATOM 819 C CA . GLN A 1 104 ? 4.025 -10.864 16.579 1.00 49.44 104 GLN A CA 1
ATOM 820 C C . GLN A 1 104 ? 5.085 -9.885 16.069 1.00 49.44 104 GLN A C 1
ATOM 822 O O . GLN A 1 104 ? 5.542 -9.038 16.833 1.00 49.44 104 GLN A O 1
ATOM 827 N N . MET A 1 105 ? 5.464 -9.971 14.792 1.00 55.31 105 MET A N 1
ATOM 828 C CA . MET A 1 105 ? 6.424 -9.040 14.193 1.00 55.31 105 MET A CA 1
ATOM 829 C C . MET A 1 105 ? 5.842 -7.625 14.101 1.00 55.31 105 MET A C 1
ATOM 831 O O . MET A 1 105 ? 6.511 -6.658 14.458 1.00 55.31 105 MET A O 1
ATOM 835 N N . PHE A 1 106 ? 4.574 -7.510 13.701 1.00 56.34 106 PHE A N 1
ATOM 836 C CA . PHE A 1 106 ? 3.892 -6.224 13.603 1.00 56.34 106 PHE A CA 1
ATOM 837 C C . PHE A 1 106 ? 3.632 -5.591 14.977 1.00 56.34 106 PHE A C 1
ATOM 839 O O . PHE A 1 106 ? 3.882 -4.404 15.167 1.00 56.34 106 PHE A O 1
ATOM 846 N N . ALA A 1 107 ? 3.208 -6.388 15.962 1.00 53.28 107 ALA A N 1
ATOM 847 C CA . ALA A 1 107 ? 3.061 -5.940 17.342 1.00 53.28 107 ALA A CA 1
ATOM 848 C C . ALA A 1 107 ? 4.403 -5.446 17.904 1.00 53.28 107 ALA A C 1
ATOM 850 O O . ALA A 1 107 ? 4.456 -4.372 18.490 1.00 53.28 107 ALA A O 1
ATOM 851 N N . ARG A 1 108 ? 5.514 -6.156 17.659 1.00 52.06 108 ARG A N 1
ATOM 852 C CA . ARG A 1 108 ? 6.852 -5.696 18.075 1.00 52.06 108 ARG A CA 1
ATOM 853 C C . ARG A 1 108 ? 7.252 -4.360 17.443 1.00 52.06 108 ARG A C 1
ATOM 855 O O . ARG A 1 108 ? 7.864 -3.550 18.123 1.00 52.06 108 ARG A O 1
ATOM 862 N N . LEU A 1 109 ? 6.899 -4.120 16.180 1.00 55.12 109 LEU A N 1
ATOM 863 C CA . LEU A 1 109 ? 7.155 -2.846 15.496 1.00 55.12 109 LEU A CA 1
ATOM 864 C C . LEU A 1 109 ? 6.315 -1.692 16.063 1.00 55.12 109 LEU A C 1
ATOM 866 O O . LEU A 1 109 ? 6.835 -0.592 16.213 1.00 55.12 109 LEU A O 1
ATOM 870 N N . LEU A 1 110 ? 5.047 -1.940 16.405 1.00 53.16 110 LEU A N 1
ATOM 871 C CA . LEU A 1 110 ? 4.164 -0.933 17.006 1.00 53.16 110 LEU A CA 1
ATOM 872 C C . LEU A 1 110 ? 4.507 -0.609 18.467 1.00 53.16 110 LEU A C 1
ATOM 874 O O . LEU A 1 110 ? 4.340 0.532 18.872 1.00 53.16 110 LEU A O 1
ATOM 878 N N . PHE A 1 111 ? 4.972 -1.588 19.249 1.00 48.66 111 PHE A N 1
ATOM 879 C CA . PHE A 1 111 ? 5.319 -1.410 20.668 1.00 48.66 111 PHE A CA 1
ATOM 880 C C . PHE A 1 111 ? 6.785 -1.000 20.910 1.00 48.66 111 PHE A C 1
ATOM 882 O O . PHE A 1 111 ? 7.203 -0.898 22.061 1.00 48.66 111 PHE A O 1
ATOM 889 N N . SER A 1 112 ? 7.582 -0.804 19.854 1.00 47.28 112 SER A N 1
ATOM 890 C CA . SER A 1 112 ? 8.982 -0.357 19.949 1.00 47.28 112 SER A CA 1
ATOM 891 C C . SER A 1 112 ? 9.171 1.142 19.653 1.00 47.28 112 SER A C 1
ATOM 893 O O . SER A 1 112 ? 10.315 1.603 19.629 1.00 47.28 112 SER A O 1
ATOM 895 N N . VAL A 1 113 ? 8.082 1.879 19.417 1.00 45.44 113 VAL A N 1
ATOM 896 C CA . VAL A 1 113 ? 8.022 3.351 19.334 1.00 45.44 113 VAL A CA 1
ATOM 897 C C . VAL A 1 113 ? 7.235 3.855 20.534 1.00 45.44 113 VAL A C 1
ATOM 899 O O . VAL A 1 113 ? 7.671 4.867 21.122 1.00 45.44 113 VAL A O 1
#

Sequence (113 aa):
MLNNQKDAMEDSVEIVIEKLLHLTKDSVSKVSNEVQHCLSIMLTWYDAFRCLSVIVPLLATEDERSLLACIKCLTKIVSRHSQEELMALHFCRLFLMLSGTKVQMFARLLFSV

Organism: NCBI:txid56036

Radius of gyration: 14.37 Å; chains: 1; bounding box: 31×38×33 Å

Foldseek 3Di:
DPPPVLVVCPVPLLVLLLVLLVQLPDPPPVSNVVSLVVLLVSLVRDDVVSNCVNLVVQCPDPDPSSVVSSLVSVVSNVVVDDPVCCVPPVLVVVPVVDDDVVSVVVVCSVVVD

Secondary structure (DSSP, 8-state):
--TTHHHHHGGGHHHHHHHHHHHTT-SSHHHHHHHHHHHHHHHHHS-HHHHHHHHHHHTTS--HHHHHHHHHHHHHHHHTS-HHHIIIIIHHHHHHHS-HHHHHHHHHHHTT-

InterPro domains:
  IPR011989 Armadillo-like helical [G3DSA:1.25.10.10] (1-110)
  IPR016024 Armadillo-type fold [SSF48371] (3-86)

pLDDT: mean 75.61, std 15.3, range [41.5, 94.19]